Protein AF-A0A955BY91-F1 (afdb_monomer)

Secondary structure (DSSP, 8-state):
------SS--HHHHHHHHHHHHHHHHHHHHHHHHTT-HHHHHHHHHHHHHHHHHTTSTTHHHHHHHHHHHHHHHHHHHHHHHHHHHHHHHHHHHHHHHHHT-TT---TT-S--PPPPP-----HHHHT---

Structure (mmCIF, N/CA/C/O backbone):
data_AF-A0A955BY91-F1
#
_entry.id   AF-A0A955BY91-F1
#
loo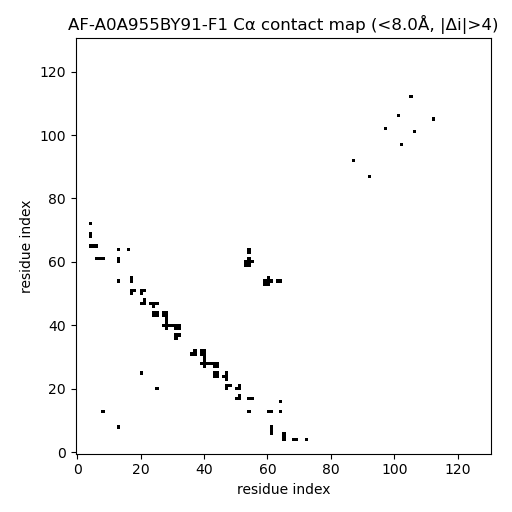p_
_atom_site.group_PDB
_atom_site.id
_atom_site.type_symbol
_atom_site.label_atom_id
_atom_site.label_alt_id
_atom_site.label_comp_id
_atom_site.label_asym_id
_atom_site.label_entity_id
_atom_site.label_seq_id
_atom_site.pdbx_PDB_ins_code
_atom_site.Cartn_x
_atom_site.Cartn_y
_atom_site.Cartn_z
_atom_site.occupancy
_atom_site.B_iso_or_equiv
_atom_site.auth_seq_id
_atom_site.auth_comp_id
_atom_site.auth_asym_id
_atom_site.auth_atom_id
_atom_site.pdbx_PDB_model_num
ATOM 1 N N . MET A 1 1 ? 3.972 14.420 2.433 1.00 41.06 1 MET A N 1
ATOM 2 C CA . MET A 1 1 ? 5.138 14.414 1.526 1.00 41.06 1 MET A CA 1
ATOM 3 C C . MET A 1 1 ? 4.911 13.305 0.505 1.00 41.06 1 MET A C 1
ATOM 5 O O . MET A 1 1 ? 5.122 12.145 0.823 1.00 41.06 1 MET A O 1
ATOM 9 N N . LEU A 1 2 ? 4.326 13.627 -0.653 1.00 52.47 2 LEU A N 1
ATOM 10 C CA . LEU A 1 2 ? 4.076 12.646 -1.714 1.00 52.47 2 LEU A CA 1
ATOM 11 C C . LEU A 1 2 ? 5.422 12.335 -2.378 1.00 52.47 2 LEU A C 1
ATOM 13 O O . LEU A 1 2 ? 6.056 13.245 -2.904 1.00 52.47 2 LEU A O 1
ATOM 17 N N . LEU A 1 3 ? 5.887 11.086 -2.301 1.00 56.91 3 LEU A N 1
ATOM 18 C CA . LEU A 1 3 ? 7.097 10.645 -2.997 1.00 56.91 3 LEU A CA 1
ATOM 19 C C . LEU A 1 3 ? 6.831 10.709 -4.502 1.00 56.91 3 LEU A C 1
ATOM 21 O O . LEU A 1 3 ? 6.196 9.822 -5.068 1.00 56.91 3 LEU A O 1
ATOM 25 N N . THR A 1 4 ? 7.260 11.792 -5.141 1.00 68.50 4 THR A N 1
ATOM 26 C CA . THR A 1 4 ? 7.133 11.957 -6.585 1.00 68.50 4 THR A CA 1
ATOM 27 C C . THR A 1 4 ? 8.040 10.945 -7.278 1.00 68.50 4 THR A C 1
ATOM 29 O O . THR A 1 4 ? 9.205 10.770 -6.924 1.00 68.50 4 THR A O 1
ATOM 32 N N . VAL A 1 5 ? 7.493 10.233 -8.264 1.00 73.00 5 VAL A N 1
ATOM 33 C CA . VAL A 1 5 ? 8.262 9.274 -9.063 1.00 73.00 5 VAL A CA 1
ATOM 34 C C . VAL A 1 5 ? 9.422 10.011 -9.731 1.00 73.00 5 VAL A C 1
ATOM 36 O O . VAL A 1 5 ? 9.202 10.961 -10.486 1.00 73.00 5 VAL A O 1
ATOM 39 N N . ASN A 1 6 ? 10.656 9.572 -9.468 1.00 75.69 6 ASN A N 1
ATOM 40 C CA . ASN A 1 6 ? 11.842 10.170 -10.071 1.00 75.69 6 ASN A CA 1
ATOM 41 C C . ASN A 1 6 ? 11.822 9.960 -11.599 1.00 75.69 6 ASN A C 1
ATOM 43 O O . ASN A 1 6 ? 12.008 8.846 -12.086 1.00 75.69 6 ASN A O 1
ATOM 47 N N . ARG A 1 7 ? 11.604 11.042 -12.360 1.00 74.75 7 ARG A N 1
ATOM 48 C CA . ARG A 1 7 ? 11.572 11.033 -13.836 1.00 74.75 7 ARG A CA 1
ATOM 49 C C . ARG A 1 7 ? 12.948 11.179 -14.493 1.00 74.75 7 ARG A C 1
ATOM 51 O O . ARG A 1 7 ? 13.037 11.081 -15.722 1.00 74.75 7 ARG A O 1
ATOM 58 N N . ASN A 1 8 ? 14.001 11.412 -13.713 1.00 79.50 8 ASN A N 1
ATOM 59 C CA . ASN A 1 8 ? 15.384 11.437 -14.180 1.00 79.50 8 ASN A CA 1
ATOM 60 C C . ASN A 1 8 ? 16.239 10.485 -13.323 1.00 79.50 8 ASN A C 1
ATOM 62 O O . ASN A 1 8 ? 16.988 10.936 -12.453 1.00 79.50 8 ASN A O 1
ATOM 66 N N . PRO A 1 9 ? 16.063 9.160 -13.494 1.00 78.69 9 PRO A N 1
ATOM 67 C CA . PRO A 1 9 ? 16.755 8.177 -12.675 1.00 78.69 9 PRO A CA 1
ATOM 68 C C . PRO A 1 9 ? 18.261 8.214 -12.939 1.00 78.69 9 PRO A C 1
ATOM 70 O O . PRO A 1 9 ? 18.704 8.280 -14.087 1.00 78.69 9 PRO A O 1
ATOM 73 N N . SER A 1 10 ? 19.052 8.141 -11.870 1.00 83.31 10 SER A N 1
ATOM 74 C CA . SER A 1 10 ? 20.500 7.993 -11.991 1.00 83.31 10 SER A CA 1
ATOM 75 C C . SER A 1 10 ? 20.855 6.587 -12.493 1.00 83.31 10 SER A C 1
ATOM 77 O O . SER A 1 10 ? 20.086 5.633 -12.340 1.00 83.31 10 SER A O 1
ATOM 79 N N . SER A 1 11 ? 22.069 6.400 -13.015 1.00 80.81 11 SER A N 1
ATOM 80 C CA . SER A 1 11 ? 22.561 5.067 -13.404 1.00 80.81 11 SER A CA 1
ATOM 81 C C . SER A 1 11 ? 22.571 4.072 -12.232 1.00 80.81 11 SER A C 1
ATOM 83 O O . SER A 1 11 ? 22.561 2.859 -12.436 1.00 80.81 11 SER A O 1
ATOM 85 N N . ARG A 1 12 ? 22.608 4.561 -10.984 1.00 84.06 12 ARG A N 1
ATOM 86 C CA . ARG A 1 12 ? 22.477 3.731 -9.779 1.00 84.06 12 ARG A CA 1
ATOM 87 C C . ARG A 1 12 ? 21.042 3.234 -9.594 1.00 84.06 12 ARG A C 1
ATOM 89 O O . ARG A 1 12 ? 20.874 2.038 -9.371 1.00 84.06 12 ARG A O 1
ATOM 96 N N . ASP A 1 13 ? 20.051 4.107 -9.749 1.00 83.88 13 ASP A N 1
ATOM 97 C CA . ASP A 1 13 ? 18.631 3.764 -9.578 1.00 83.88 13 ASP A CA 1
ATOM 98 C C . ASP A 1 13 ? 18.185 2.725 -10.612 1.00 83.88 13 ASP A C 1
ATOM 100 O O . ASP A 1 13 ? 17.507 1.756 -10.279 1.00 83.88 13 ASP A O 1
ATOM 104 N N . LEU A 1 14 ? 18.651 2.861 -11.857 1.00 83.62 14 LEU A N 1
ATOM 105 C CA . LEU A 1 14 ? 18.375 1.898 -12.929 1.00 83.62 14 LEU A CA 1
ATOM 106 C C . LEU A 1 14 ? 18.982 0.514 -12.649 1.00 83.62 14 LEU A C 1
ATOM 108 O O . LEU A 1 14 ? 18.352 -0.506 -12.918 1.00 83.62 14 LEU A O 1
ATOM 112 N N . ARG A 1 15 ? 20.185 0.457 -12.062 1.00 84.94 15 ARG A N 1
ATOM 113 C CA . ARG A 1 15 ? 20.804 -0.815 -11.648 1.00 84.94 15 ARG A CA 1
ATOM 114 C C . ARG A 1 15 ? 20.058 -1.458 -10.484 1.00 84.94 15 ARG A C 1
ATOM 116 O O . ARG A 1 15 ? 19.849 -2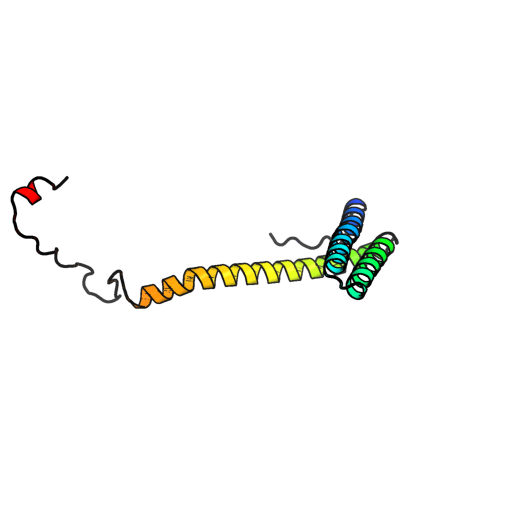.666 -10.495 1.00 84.94 15 ARG A O 1
ATOM 123 N N . GLN A 1 16 ? 19.643 -0.663 -9.499 1.00 86.19 16 GLN A N 1
ATOM 124 C CA . GLN A 1 16 ? 18.835 -1.153 -8.380 1.00 86.19 16 GLN A CA 1
ATOM 125 C C . GLN A 1 16 ? 17.476 -1.667 -8.851 1.00 86.19 16 GLN A C 1
ATOM 127 O O . GLN A 1 16 ? 17.027 -2.706 -8.379 1.00 86.19 16 GLN A O 1
ATOM 132 N N . PHE A 1 17 ? 16.859 -0.991 -9.818 1.00 87.12 17 PHE A N 1
ATOM 133 C CA . PHE A 1 17 ? 15.633 -1.445 -10.457 1.00 87.12 17 PHE A CA 1
ATOM 134 C C . PHE A 1 17 ? 15.816 -2.789 -11.172 1.00 87.12 17 PHE A C 1
ATOM 136 O O . PHE A 1 17 ? 15.056 -3.719 -10.910 1.00 87.12 17 PHE A O 1
ATOM 143 N N . ALA A 1 18 ? 16.849 -2.924 -12.011 1.00 86.00 18 ALA A N 1
ATOM 144 C CA . ALA A 1 18 ? 17.138 -4.172 -12.716 1.00 86.00 18 ALA A CA 1
ATOM 145 C C . ALA A 1 18 ? 17.400 -5.339 -11.745 1.00 86.00 18 ALA A C 1
ATOM 147 O O . ALA A 1 18 ? 16.838 -6.421 -11.912 1.00 86.00 18 ALA A O 1
ATOM 148 N N . LEU A 1 19 ? 18.198 -5.107 -10.694 1.00 88.69 19 LEU A N 1
ATOM 149 C CA . LEU A 1 19 ? 18.431 -6.092 -9.632 1.00 88.69 19 LEU A CA 1
ATOM 150 C C . LEU A 1 19 ? 17.141 -6.429 -8.879 1.00 88.69 19 LEU A C 1
ATOM 152 O O . LEU A 1 19 ? 16.867 -7.599 -8.629 1.00 88.69 19 LEU A O 1
ATOM 156 N N . GLY A 1 20 ? 16.331 -5.422 -8.553 1.00 88.31 20 GLY A N 1
ATOM 157 C CA . GLY A 1 20 ? 15.048 -5.600 -7.881 1.00 88.31 20 GLY A CA 1
ATOM 158 C C . GLY A 1 20 ? 14.073 -6.442 -8.700 1.00 88.31 20 GLY A C 1
ATOM 159 O O . GLY A 1 20 ? 13.423 -7.324 -8.144 1.00 88.31 20 GLY A O 1
ATOM 160 N N . MET A 1 21 ? 14.010 -6.238 -10.018 1.00 87.69 21 MET A N 1
ATOM 161 C CA . MET A 1 21 ? 13.199 -7.070 -10.908 1.00 87.69 21 MET A CA 1
ATOM 162 C C . MET A 1 21 ? 13.710 -8.505 -10.976 1.00 87.69 21 MET A C 1
ATOM 164 O O . MET A 1 21 ? 12.914 -9.432 -10.855 1.00 87.69 21 MET A O 1
ATOM 168 N N . LEU A 1 22 ? 15.021 -8.699 -11.116 1.00 89.06 22 LEU A N 1
ATOM 169 C CA . LEU A 1 22 ? 15.612 -10.032 -11.210 1.00 89.06 22 LEU A CA 1
ATOM 170 C C . LEU A 1 22 ? 15.400 -10.829 -9.915 1.00 89.06 22 LEU A C 1
ATOM 172 O O . LEU A 1 22 ? 14.977 -11.982 -9.965 1.00 89.06 22 LEU A O 1
ATOM 176 N N . ILE A 1 23 ? 15.605 -10.196 -8.757 1.00 92.31 23 ILE A N 1
ATOM 177 C CA . ILE A 1 23 ? 15.358 -10.810 -7.446 1.00 92.31 23 ILE A CA 1
ATOM 178 C C . ILE A 1 23 ? 13.858 -11.049 -7.239 1.00 92.31 23 ILE A C 1
ATOM 180 O O . ILE A 1 23 ? 13.460 -12.159 -6.901 1.00 92.31 23 ILE A O 1
ATOM 184 N N . GLY A 1 24 ? 13.014 -10.039 -7.463 1.00 90.88 24 GLY A N 1
ATOM 185 C CA . GLY A 1 24 ? 11.574 -10.128 -7.220 1.00 90.88 24 GLY A CA 1
ATOM 186 C C . GLY A 1 24 ? 10.897 -11.197 -8.077 1.00 90.88 24 GLY A C 1
ATOM 187 O O . GLY A 1 24 ? 10.245 -12.096 -7.547 1.00 90.88 24 GLY A O 1
ATOM 188 N N . PHE A 1 25 ? 11.101 -11.153 -9.395 1.00 91.81 25 PHE A N 1
ATOM 189 C CA . PHE A 1 25 ? 10.563 -12.171 -10.300 1.00 91.81 25 PHE A CA 1
ATOM 190 C C . PHE A 1 25 ? 11.249 -13.529 -10.130 1.00 91.81 25 PHE A C 1
ATOM 192 O O . PHE A 1 25 ? 10.586 -14.551 -10.290 1.00 91.81 25 PHE A O 1
ATOM 199 N N . GLY A 1 26 ? 12.531 -13.567 -9.754 1.00 91.19 26 GLY A N 1
ATOM 200 C CA . GLY A 1 26 ? 13.237 -14.808 -9.430 1.00 91.19 26 GLY A CA 1
ATOM 201 C C . GLY A 1 26 ? 12.634 -15.526 -8.221 1.00 91.19 26 GLY A C 1
ATOM 202 O O . GLY A 1 26 ? 12.394 -16.731 -8.277 1.00 91.19 26 GLY A O 1
ATOM 203 N N . VAL A 1 27 ? 12.302 -14.787 -7.158 1.00 93.94 27 VAL A N 1
ATOM 204 C CA . VAL A 1 27 ? 11.608 -15.335 -5.981 1.00 93.94 27 VAL A CA 1
ATOM 205 C C . VAL A 1 27 ? 10.208 -15.828 -6.353 1.00 93.94 27 VAL A C 1
ATOM 207 O O . VAL A 1 27 ? 9.831 -16.928 -5.953 1.00 93.94 27 VAL A O 1
ATOM 210 N N . LEU A 1 28 ? 9.451 -15.070 -7.157 1.00 91.75 28 LEU A N 1
ATOM 211 C CA . LEU A 1 28 ? 8.131 -15.503 -7.637 1.00 91.75 28 LEU A CA 1
ATOM 212 C C . LEU A 1 28 ? 8.214 -16.766 -8.504 1.00 91.75 28 LEU A C 1
ATOM 214 O O . LEU A 1 28 ? 7.392 -17.669 -8.350 1.00 91.75 28 LEU A O 1
ATOM 218 N N . ALA A 1 29 ? 9.217 -16.857 -9.378 1.00 90.62 29 ALA A N 1
ATOM 219 C CA . ALA A 1 29 ? 9.460 -18.036 -10.198 1.00 90.62 29 ALA A CA 1
ATOM 220 C C . ALA A 1 29 ? 9.814 -19.259 -9.340 1.00 90.62 29 ALA A C 1
ATOM 222 O O . ALA A 1 29 ? 9.252 -20.334 -9.549 1.00 90.62 29 ALA A O 1
ATOM 223 N N . LEU A 1 30 ? 10.682 -19.090 -8.336 1.00 92.31 30 LEU A N 1
ATOM 224 C CA . LEU A 1 30 ? 11.055 -20.158 -7.407 1.00 92.31 30 LEU A CA 1
ATOM 225 C C . LEU A 1 30 ? 9.855 -20.632 -6.576 1.00 92.31 30 LEU A C 1
ATOM 227 O O . LEU A 1 30 ? 9.659 -21.832 -6.397 1.00 92.31 30 LEU A O 1
ATOM 231 N N . LEU A 1 31 ? 9.021 -19.702 -6.109 1.00 93.06 31 LEU A N 1
ATOM 232 C CA . LEU A 1 31 ? 7.813 -20.022 -5.354 1.00 93.06 31 LEU A CA 1
ATOM 233 C C . LEU A 1 31 ? 6.781 -20.757 -6.22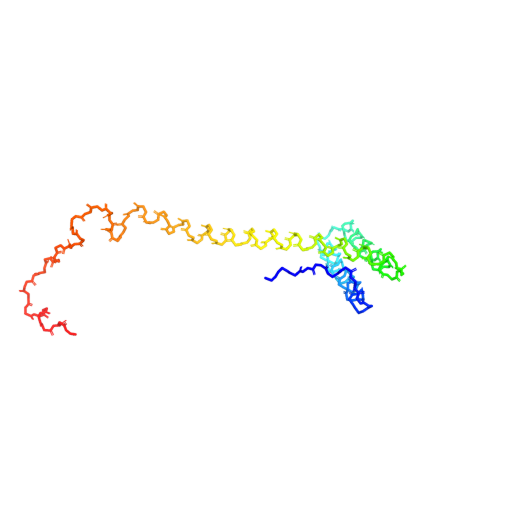4 1.00 93.06 31 LEU A C 1
ATOM 235 O O . LEU A 1 31 ? 6.201 -21.748 -5.782 1.00 93.06 31 LEU A O 1
ATOM 239 N N . ALA A 1 32 ? 6.591 -20.325 -7.475 1.00 91.31 32 ALA A N 1
ATOM 240 C CA . ALA A 1 32 ? 5.729 -21.012 -8.437 1.00 91.31 32 ALA A CA 1
ATOM 241 C C . ALA A 1 32 ? 6.248 -22.420 -8.775 1.00 91.31 32 ALA A C 1
ATOM 243 O O . ALA A 1 32 ? 5.459 -23.362 -8.875 1.00 91.31 32 ALA A O 1
ATOM 244 N N . TRP A 1 33 ? 7.570 -22.580 -8.888 1.00 90.38 33 TRP A N 1
ATOM 245 C CA . TRP A 1 33 ? 8.210 -23.880 -9.080 1.00 90.38 33 TRP A CA 1
ATOM 246 C C . TRP A 1 33 ? 7.965 -24.803 -7.885 1.00 90.38 33 TRP A C 1
ATOM 248 O O . TRP A 1 33 ? 7.523 -25.938 -8.059 1.00 90.38 33 TRP A O 1
ATOM 258 N N . TRP A 1 34 ? 8.160 -24.295 -6.664 1.00 93.06 34 TRP A N 1
ATOM 259 C CA . TRP A 1 34 ? 7.919 -25.052 -5.435 1.00 93.06 34 TRP A CA 1
ATOM 260 C C . TRP A 1 34 ? 6.453 -25.474 -5.278 1.00 93.06 34 TRP A C 1
ATOM 262 O O . TRP A 1 34 ? 6.160 -26.534 -4.727 1.00 93.06 34 TRP A O 1
ATOM 272 N N . ARG A 1 35 ? 5.522 -24.686 -5.823 1.00 92.31 35 ARG A N 1
ATOM 273 C CA . ARG A 1 35 ? 4.089 -25.001 -5.842 1.00 92.31 35 ARG A CA 1
ATOM 274 C C . ARG A 1 35 ? 3.648 -25.889 -7.013 1.00 92.31 35 ARG A C 1
ATOM 276 O O . ARG A 1 35 ? 2.449 -26.051 -7.204 1.00 92.31 35 ARG A O 1
ATOM 283 N N . ALA A 1 36 ? 4.592 -26.473 -7.758 1.00 89.81 36 ALA A N 1
ATOM 284 C CA . ALA A 1 36 ? 4.351 -27.333 -8.920 1.00 89.81 36 ALA A CA 1
ATOM 285 C C . ALA A 1 36 ? 3.563 -26.653 -10.060 1.00 89.81 36 ALA A C 1
ATOM 287 O O . ALA A 1 36 ? 2.836 -27.308 -10.807 1.00 89.81 36 ALA A O 1
ATOM 288 N N . HIS A 1 37 ? 3.746 -25.341 -10.239 1.00 89.75 37 HIS A N 1
ATOM 289 C CA . HIS A 1 37 ? 3.222 -24.581 -11.376 1.00 89.75 37 HIS A CA 1
ATOM 290 C C . HIS A 1 37 ? 4.361 -24.195 -12.340 1.00 89.75 37 HIS A C 1
ATOM 292 O O . HIS A 1 37 ? 4.757 -23.026 -12.398 1.00 89.75 37 HIS A O 1
ATOM 298 N N . PRO A 1 38 ? 4.901 -25.147 -13.129 1.00 86.88 38 PRO A N 1
ATOM 299 C CA . PRO A 1 38 ? 6.091 -24.919 -13.952 1.00 86.88 38 PRO A CA 1
ATOM 300 C C . PRO A 1 38 ? 5.866 -23.859 -15.035 1.00 86.88 38 PRO A C 1
ATOM 302 O O . PRO A 1 38 ? 6.756 -23.057 -15.301 1.00 86.88 38 PRO A O 1
ATOM 305 N N . ILE A 1 39 ? 4.659 -23.788 -15.608 1.00 90.44 39 ILE A N 1
ATOM 306 C CA . ILE A 1 39 ? 4.305 -22.770 -16.611 1.00 90.44 39 ILE A CA 1
ATOM 307 C C . ILE A 1 39 ? 4.397 -21.365 -16.002 1.00 90.44 39 ILE A C 1
ATOM 309 O O . ILE A 1 39 ? 4.993 -20.472 -16.601 1.00 90.44 39 ILE A O 1
ATOM 313 N N . MET A 1 40 ? 3.866 -21.166 -14.790 1.00 87.62 40 MET A N 1
ATOM 314 C CA . MET A 1 40 ? 3.966 -19.882 -14.088 1.00 87.62 40 MET A CA 1
ATOM 315 C C . MET A 1 40 ? 5.410 -19.557 -13.708 1.00 87.62 40 MET A C 1
ATOM 317 O O . MET A 1 40 ? 5.828 -18.413 -13.865 1.00 87.62 40 MET A O 1
ATOM 321 N N . ALA A 1 41 ? 6.187 -20.550 -13.269 1.00 88.31 41 ALA A N 1
ATOM 322 C CA . ALA A 1 41 ? 7.596 -20.365 -12.935 1.00 88.31 41 ALA A CA 1
ATOM 323 C C . ALA A 1 41 ? 8.409 -19.864 -14.138 1.00 88.31 41 ALA A C 1
ATOM 325 O O . ALA A 1 41 ? 9.101 -18.851 -14.037 1.00 88.31 41 ALA A O 1
ATOM 326 N N . VAL A 1 42 ? 8.265 -20.520 -15.295 1.00 90.75 42 VAL A N 1
ATOM 327 C CA . VAL A 1 42 ? 8.925 -20.107 -16.544 1.00 90.75 42 VAL A CA 1
ATOM 328 C C . VAL A 1 42 ? 8.423 -18.737 -16.996 1.00 90.75 42 VAL A C 1
ATOM 330 O O . VAL A 1 42 ? 9.221 -17.894 -17.401 1.00 90.75 42 VAL A O 1
ATOM 333 N N . THR A 1 43 ? 7.121 -18.471 -16.869 1.00 91.12 43 THR A N 1
ATOM 334 C CA . THR A 1 43 ? 6.537 -17.169 -17.221 1.00 91.12 43 THR A CA 1
ATOM 335 C C . THR A 1 43 ? 7.153 -16.050 -16.378 1.00 91.12 43 THR A C 1
ATOM 337 O O . THR A 1 43 ? 7.688 -15.096 -16.936 1.00 91.12 43 THR A O 1
ATOM 340 N N . PHE A 1 44 ? 7.182 -16.181 -15.049 1.00 89.44 44 PHE A N 1
ATOM 341 C CA . PHE A 1 44 ? 7.788 -15.169 -14.179 1.00 89.44 44 PHE A CA 1
ATOM 342 C C . PHE A 1 44 ? 9.291 -15.015 -14.408 1.00 89.44 44 PHE A C 1
ATOM 344 O O . PHE A 1 44 ? 9.772 -13.884 -14.486 1.00 89.44 44 PHE A O 1
ATOM 351 N N . ALA A 1 45 ? 10.022 -16.119 -14.581 1.00 89.62 45 ALA A N 1
ATOM 352 C CA . ALA A 1 45 ? 11.451 -16.077 -14.876 1.00 89.62 45 ALA A CA 1
ATOM 353 C C . ALA A 1 45 ? 11.735 -15.363 -16.208 1.00 89.62 45 ALA A C 1
ATOM 355 O O . ALA A 1 45 ? 12.615 -14.506 -16.272 1.00 89.62 45 ALA A O 1
ATOM 356 N N . SER A 1 46 ? 10.961 -15.668 -17.254 1.00 90.62 46 SER A N 1
ATOM 357 C CA . SER A 1 46 ? 11.113 -15.058 -18.579 1.00 90.62 46 SER A CA 1
ATOM 358 C C . SER A 1 46 ? 10.784 -13.564 -18.571 1.00 90.62 46 SER A C 1
ATOM 360 O O . SER A 1 46 ? 11.549 -12.777 -19.123 1.00 90.62 46 SER A O 1
ATOM 362 N N . ILE A 1 47 ? 9.718 -13.150 -17.875 1.00 90.38 47 ILE A N 1
ATOM 363 C CA . ILE A 1 47 ? 9.354 -11.736 -17.706 1.00 90.38 47 ILE A CA 1
ATOM 364 C C . ILE A 1 47 ? 10.448 -10.995 -16.932 1.00 90.38 47 ILE A C 1
ATOM 366 O O . ILE A 1 47 ? 10.892 -9.931 -17.363 1.00 90.38 47 ILE A O 1
ATOM 370 N N . GLY A 1 48 ? 10.915 -11.563 -15.817 1.00 87.88 48 GLY A N 1
ATOM 371 C CA . GLY A 1 48 ? 11.980 -10.974 -15.005 1.00 87.88 48 GLY A CA 1
ATOM 372 C C . GLY A 1 48 ? 13.281 -10.800 -15.787 1.00 87.88 48 GLY A C 1
ATOM 373 O O . GLY A 1 48 ? 13.879 -9.724 -15.759 1.00 87.88 48 GLY A O 1
ATOM 374 N N . ALA A 1 49 ? 13.686 -11.827 -16.538 1.00 88.31 49 ALA A N 1
ATOM 375 C CA . ALA A 1 49 ? 14.866 -11.778 -17.394 1.00 88.31 49 ALA A CA 1
ATOM 376 C C . ALA A 1 49 ? 14.710 -10.752 -18.528 1.00 88.31 49 ALA A C 1
ATOM 378 O O . ALA A 1 49 ? 15.603 -9.930 -18.733 1.00 88.31 49 ALA A O 1
ATOM 379 N N . ALA A 1 50 ? 13.569 -10.745 -19.224 1.00 88.31 50 ALA A N 1
ATOM 380 C CA . ALA A 1 50 ? 13.298 -9.805 -20.309 1.00 88.31 50 ALA A CA 1
ATOM 381 C C . ALA A 1 50 ? 13.339 -8.351 -19.822 1.00 88.31 50 ALA A C 1
ATOM 383 O O . ALA A 1 50 ? 13.981 -7.510 -20.449 1.00 88.31 50 ALA A O 1
ATOM 384 N N . LEU A 1 51 ? 12.719 -8.056 -18.677 1.00 84.81 51 LEU A N 1
ATOM 385 C CA . LEU A 1 51 ? 12.728 -6.714 -18.096 1.00 84.81 51 LEU A CA 1
ATOM 386 C C . LEU A 1 51 ? 14.120 -6.303 -17.597 1.00 84.81 51 LEU A C 1
ATOM 388 O O . LEU A 1 51 ? 14.522 -5.155 -17.794 1.00 84.81 51 LEU A O 1
ATOM 392 N N . ALA A 1 52 ? 14.884 -7.230 -17.011 1.00 84.12 52 ALA A N 1
ATOM 393 C CA . ALA A 1 52 ? 16.260 -6.968 -16.596 1.00 84.12 52 ALA A CA 1
ATOM 394 C C . ALA A 1 52 ? 17.171 -6.648 -17.795 1.00 84.12 52 ALA A C 1
ATOM 396 O O . ALA A 1 52 ? 17.964 -5.710 -17.717 1.00 84.12 52 ALA A O 1
ATOM 397 N N . ILE A 1 53 ? 17.022 -7.369 -18.913 1.00 86.12 53 ILE A N 1
ATOM 398 C CA . ILE A 1 53 ? 17.753 -7.105 -20.165 1.00 86.12 53 ILE A CA 1
ATOM 399 C C . ILE A 1 53 ? 17.318 -5.764 -20.765 1.00 86.12 53 ILE A C 1
ATOM 401 O O . ILE A 1 53 ? 18.159 -4.928 -21.094 1.00 86.12 53 ILE A O 1
ATOM 405 N N . LEU A 1 54 ? 16.009 -5.512 -20.848 1.00 83.44 54 LEU A N 1
ATOM 406 C CA . LEU A 1 54 ? 15.457 -4.268 -21.392 1.00 83.44 54 LEU A CA 1
ATOM 407 C C . LEU A 1 54 ? 15.904 -3.041 -20.578 1.00 83.44 54 LEU A C 1
ATOM 409 O O . LEU A 1 54 ? 16.124 -1.965 -21.135 1.00 83.44 54 LEU A O 1
ATOM 413 N N . SER A 1 55 ? 16.118 -3.210 -19.270 1.00 79.38 55 SER A N 1
ATOM 414 C CA . SER A 1 55 ? 16.649 -2.168 -18.389 1.00 79.38 55 SER A CA 1
ATOM 415 C C . SER A 1 55 ? 18.125 -1.823 -18.645 1.00 79.38 55 SER A C 1
ATOM 417 O O . SER A 1 55 ? 18.583 -0.777 -18.174 1.00 79.38 55 SER A O 1
ATOM 419 N N . GLN A 1 56 ? 18.882 -2.658 -19.363 1.00 81.12 56 GLN A N 1
ATOM 420 C CA . GLN A 1 56 ? 20.274 -2.364 -19.730 1.00 81.12 56 GLN A CA 1
ATOM 421 C C . GLN A 1 56 ? 20.383 -1.531 -21.012 1.00 81.12 56 GLN A C 1
ATOM 423 O O . GLN A 1 56 ? 21.428 -0.932 -21.259 1.00 81.12 56 GLN A O 1
ATOM 428 N N . ILE A 1 57 ? 19.308 -1.439 -21.803 1.00 84.12 57 ILE A N 1
ATOM 429 C CA . ILE A 1 57 ? 19.301 -0.682 -23.056 1.00 84.12 57 ILE A CA 1
ATOM 430 C C . ILE A 1 57 ? 19.160 0.822 -22.750 1.00 84.12 57 ILE A C 1
ATOM 432 O O . ILE A 1 57 ? 18.134 1.243 -22.195 1.00 84.12 57 ILE A O 1
ATOM 436 N N . PRO A 1 58 ? 20.158 1.657 -23.104 1.00 76.94 58 PRO A N 1
ATOM 437 C CA . PRO A 1 58 ? 20.106 3.093 -22.850 1.00 76.94 58 PRO A CA 1
ATOM 438 C C . PRO A 1 58 ? 18.947 3.747 -23.619 1.00 76.94 58 PRO A C 1
ATOM 440 O O . PRO A 1 58 ? 18.740 3.491 -24.801 1.00 76.94 58 PRO A O 1
ATOM 443 N N . GLY A 1 59 ? 18.162 4.585 -22.935 1.00 79.88 59 GLY A N 1
ATOM 444 C CA . GLY A 1 59 ? 17.013 5.309 -23.500 1.00 79.88 59 GLY A CA 1
ATOM 445 C C . GLY A 1 59 ? 15.663 4.636 -23.229 1.00 79.88 59 GLY A C 1
ATOM 446 O O . GLY A 1 59 ? 14.730 5.296 -22.756 1.00 79.88 59 GLY A O 1
ATOM 447 N N . VAL A 1 60 ? 15.557 3.320 -23.447 1.00 80.94 60 VAL A N 1
ATOM 448 C CA . VAL A 1 60 ? 14.334 2.542 -23.144 1.00 80.94 60 VAL A CA 1
ATOM 449 C C . VAL A 1 60 ? 14.184 2.327 -21.638 1.00 80.94 60 VAL A C 1
ATOM 451 O O . VAL A 1 60 ? 13.090 2.479 -21.089 1.00 80.94 60 VAL A O 1
ATOM 454 N N . ASN A 1 61 ? 15.298 2.069 -20.953 1.00 82.19 61 ASN A N 1
ATOM 455 C CA . ASN A 1 61 ? 15.361 1.845 -19.510 1.00 82.19 61 ASN A CA 1
ATOM 456 C C . ASN A 1 61 ? 14.651 2.923 -18.674 1.00 82.19 61 ASN A C 1
ATOM 458 O O . ASN A 1 61 ? 13.918 2.601 -17.741 1.00 82.19 61 ASN A O 1
ATOM 462 N N . ARG A 1 62 ? 14.797 4.199 -19.040 1.00 83.69 62 ARG A N 1
ATOM 463 C CA . ARG A 1 62 ? 14.149 5.322 -18.358 1.00 83.69 62 ARG A CA 1
ATOM 464 C C . ARG A 1 62 ? 12.628 5.251 -18.463 1.00 83.69 62 ARG A C 1
ATOM 466 O O . ARG A 1 62 ? 11.943 5.468 -17.469 1.00 83.69 62 ARG A O 1
ATOM 473 N N . HIS A 1 63 ? 12.101 4.968 -19.651 1.00 84.38 63 HIS A N 1
ATOM 474 C CA . HIS A 1 63 ? 10.656 4.906 -19.874 1.00 84.38 63 HIS A CA 1
ATOM 475 C C . HIS A 1 63 ? 10.039 3.730 -19.114 1.00 84.38 63 HIS A C 1
ATOM 477 O O . HIS A 1 63 ? 9.034 3.910 -18.428 1.00 84.38 63 HIS A O 1
ATOM 483 N N . VAL A 1 64 ? 10.695 2.566 -19.161 1.00 86.06 64 VAL A N 1
ATOM 484 C CA . VAL A 1 64 ? 10.284 1.366 -18.415 1.00 86.06 64 VAL A CA 1
ATOM 485 C C . VAL A 1 64 ? 10.312 1.623 -16.908 1.00 86.06 64 VAL A C 1
ATOM 487 O O . VAL A 1 64 ? 9.324 1.350 -16.229 1.00 86.06 64 VAL A O 1
ATOM 490 N N . TYR A 1 65 ? 11.393 2.214 -16.389 1.00 86.88 65 TYR A N 1
ATOM 491 C CA . TYR A 1 65 ? 11.521 2.561 -14.972 1.00 86.88 65 TYR A CA 1
ATOM 492 C C . TYR A 1 65 ? 10.398 3.494 -14.508 1.00 86.88 65 TYR A C 1
ATOM 494 O O . TYR A 1 65 ? 9.740 3.226 -13.503 1.00 86.88 65 TYR A O 1
ATOM 502 N N . VAL A 1 66 ? 10.148 4.582 -15.246 1.00 86.81 66 VAL A N 1
ATOM 503 C CA . VAL A 1 66 ? 9.126 5.570 -14.872 1.00 86.81 66 VAL A CA 1
ATOM 504 C C . VAL A 1 66 ? 7.724 4.967 -14.943 1.00 86.81 66 VAL A C 1
ATOM 506 O O . VAL A 1 66 ? 6.939 5.180 -14.018 1.00 86.81 66 VAL A O 1
ATOM 509 N N . ALA A 1 67 ? 7.405 4.203 -15.991 1.00 87.88 67 ALA A N 1
ATOM 510 C CA . ALA A 1 67 ? 6.114 3.526 -16.110 1.00 87.88 67 ALA A CA 1
ATOM 511 C C . ALA A 1 67 ? 5.891 2.544 -14.949 1.00 87.88 67 ALA A C 1
ATOM 513 O O . ALA A 1 67 ? 4.858 2.604 -14.277 1.00 87.88 67 ALA A O 1
ATOM 514 N N . TRP A 1 68 ? 6.891 1.708 -14.652 1.00 88.12 68 TRP A N 1
ATOM 515 C CA . TRP A 1 68 ? 6.818 0.741 -13.561 1.00 88.12 68 TRP A CA 1
ATOM 516 C C . TRP A 1 68 ? 6.667 1.416 -12.197 1.00 88.12 68 TRP A C 1
ATOM 518 O O . TRP A 1 68 ? 5.760 1.081 -11.436 1.00 88.12 68 TRP A O 1
ATOM 528 N N . MET A 1 69 ? 7.512 2.403 -11.891 1.00 88.69 69 MET A N 1
ATOM 529 C CA . MET A 1 69 ? 7.468 3.110 -10.608 1.00 88.69 69 MET A CA 1
ATOM 530 C C . MET A 1 69 ? 6.174 3.901 -10.420 1.00 88.69 69 MET A C 1
ATOM 532 O O . MET A 1 69 ? 5.684 4.000 -9.298 1.00 88.69 69 MET A O 1
ATOM 536 N N . THR A 1 70 ? 5.584 4.423 -11.498 1.00 87.94 70 THR A N 1
ATOM 537 C CA . THR A 1 70 ? 4.276 5.093 -11.438 1.00 87.94 70 THR A CA 1
ATOM 538 C C . THR A 1 70 ? 3.166 4.111 -11.077 1.00 87.94 70 THR A C 1
ATOM 540 O O . THR A 1 70 ? 2.364 4.400 -10.188 1.00 87.94 70 THR A O 1
ATOM 543 N N . GLY A 1 71 ? 3.158 2.926 -11.696 1.00 88.94 71 GLY A N 1
ATOM 544 C CA . GLY A 1 71 ? 2.221 1.859 -11.339 1.00 88.94 71 GLY A CA 1
ATOM 545 C C . GLY A 1 71 ? 2.408 1.385 -9.897 1.00 88.94 71 GLY A C 1
ATOM 546 O O . GLY A 1 71 ? 1.444 1.331 -9.134 1.00 88.94 71 GLY A O 1
ATOM 547 N N . ALA A 1 72 ? 3.654 1.126 -9.490 1.00 88.56 72 ALA A N 1
ATOM 548 C CA . ALA A 1 72 ? 3.985 0.712 -8.128 1.00 88.56 72 ALA A CA 1
ATOM 549 C C . ALA A 1 72 ? 3.564 1.759 -7.084 1.00 88.56 72 ALA A C 1
ATOM 551 O O . ALA A 1 72 ? 3.048 1.403 -6.026 1.00 88.56 72 ALA A O 1
ATOM 552 N N . HIS A 1 73 ? 3.725 3.049 -7.389 1.00 88.44 73 HIS A N 1
ATOM 553 C CA . HIS A 1 73 ? 3.279 4.127 -6.514 1.00 88.44 73 HIS A CA 1
ATOM 554 C C . HIS A 1 73 ? 1.752 4.151 -6.363 1.00 88.44 73 HIS A C 1
ATOM 556 O O . HIS A 1 73 ? 1.250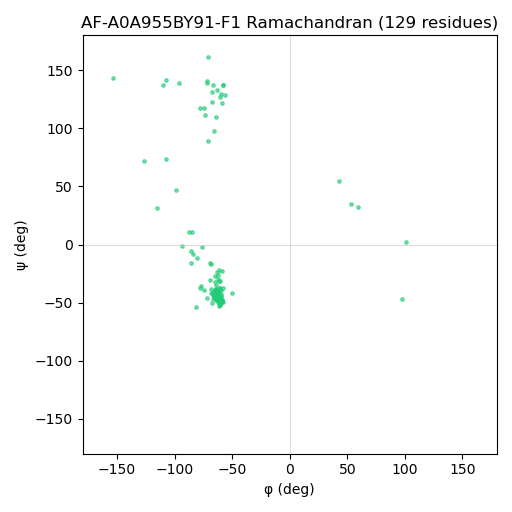 4.220 -5.241 1.00 88.44 73 HIS A O 1
ATOM 562 N N . GLY A 1 74 ? 1.012 4.040 -7.472 1.00 89.06 74 GLY A N 1
ATOM 563 C CA . GLY A 1 74 ? -0.452 3.960 -7.444 1.00 89.06 74 GLY A CA 1
ATOM 564 C C . GLY A 1 74 ? -0.954 2.753 -6.647 1.00 89.06 74 GLY A C 1
ATOM 565 O O . GLY A 1 74 ? -1.856 2.888 -5.819 1.00 89.06 74 GLY A O 1
ATOM 566 N N . LEU A 1 75 ? -0.312 1.595 -6.824 1.00 90.06 75 LEU A N 1
ATOM 567 C CA . LEU A 1 75 ? -0.624 0.387 -6.063 1.00 90.06 75 LEU A CA 1
ATOM 568 C C . LEU A 1 75 ? -0.314 0.560 -4.570 1.00 90.06 75 LEU A C 1
ATOM 570 O O . LEU A 1 75 ? -1.126 0.180 -3.733 1.00 90.06 75 LEU A O 1
ATOM 574 N N . GLY A 1 76 ? 0.822 1.171 -4.226 1.00 88.94 76 GLY A N 1
ATOM 575 C CA . GLY A 1 76 ? 1.200 1.459 -2.841 1.00 88.94 76 GLY A CA 1
ATOM 576 C C . GLY A 1 76 ? 0.228 2.417 -2.150 1.00 88.94 76 GLY A C 1
ATOM 577 O O . GLY A 1 76 ? -0.162 2.185 -1.004 1.00 88.94 76 GLY A O 1
ATOM 578 N N . PHE A 1 77 ? -0.230 3.452 -2.859 1.00 89.94 77 PHE A N 1
ATOM 579 C CA . PHE A 1 77 ? -1.289 4.337 -2.377 1.00 89.94 77 PHE A CA 1
ATOM 580 C C . PHE A 1 77 ? -2.587 3.561 -2.129 1.00 89.94 77 PHE A C 1
ATOM 582 O O . PHE A 1 77 ? -3.140 3.637 -1.031 1.00 89.94 77 PHE A O 1
ATOM 589 N N . ALA A 1 78 ? -3.050 2.774 -3.103 1.00 92.88 78 ALA A N 1
ATOM 590 C CA . ALA A 1 78 ? -4.260 1.969 -2.951 1.00 92.88 78 ALA A CA 1
ATOM 591 C C . ALA A 1 78 ? -4.142 0.990 -1.772 1.00 92.88 78 ALA A C 1
ATOM 593 O O . ALA A 1 78 ? -5.015 0.963 -0.910 1.00 92.88 78 ALA A O 1
ATOM 594 N N . MET A 1 79 ? -3.032 0.255 -1.677 1.00 94.56 79 MET A N 1
ATOM 595 C CA . MET A 1 79 ? -2.793 -0.728 -0.620 1.00 94.56 79 MET A CA 1
ATOM 596 C C . MET A 1 79 ? -2.747 -0.086 0.768 1.00 94.56 79 MET A C 1
ATOM 598 O O . MET A 1 79 ? -3.328 -0.626 1.705 1.00 94.56 79 MET A O 1
ATOM 602 N N . THR A 1 80 ? -2.129 1.091 0.898 1.00 94.19 80 THR A N 1
ATOM 603 C CA . THR A 1 80 ? -2.094 1.836 2.167 1.00 94.19 80 THR A CA 1
ATOM 604 C C . THR A 1 80 ? -3.496 2.257 2.595 1.00 94.19 80 THR A C 1
ATOM 606 O O . THR A 1 80 ? -3.873 2.042 3.745 1.00 94.19 80 THR A O 1
ATOM 609 N N . ASN A 1 81 ? -4.291 2.809 1.672 1.00 94.38 81 ASN A N 1
ATOM 610 C CA . ASN A 1 81 ? -5.675 3.182 1.962 1.00 94.38 81 ASN A CA 1
ATOM 611 C C . ASN A 1 81 ? -6.509 1.957 2.342 1.00 94.38 81 ASN A C 1
ATOM 613 O O . ASN A 1 81 ? -7.169 1.984 3.371 1.00 94.38 81 ASN A O 1
ATOM 617 N N . VAL A 1 82 ? -6.427 0.868 1.574 1.00 96.94 82 VAL A N 1
ATOM 618 C CA . VAL A 1 82 ? -7.153 -0.378 1.859 1.00 96.94 82 VAL A CA 1
ATOM 619 C C . VAL A 1 82 ? -6.784 -0.928 3.235 1.00 96.94 82 VAL A C 1
ATOM 621 O O . VAL A 1 82 ? -7.675 -1.233 4.026 1.00 96.94 82 VAL A O 1
ATOM 624 N N . LEU A 1 83 ? -5.492 -1.017 3.556 1.00 96.69 83 LEU A N 1
ATOM 625 C CA . LEU A 1 83 ? -5.034 -1.556 4.834 1.00 96.69 83 LEU A CA 1
ATOM 626 C C . LEU A 1 83 ? -5.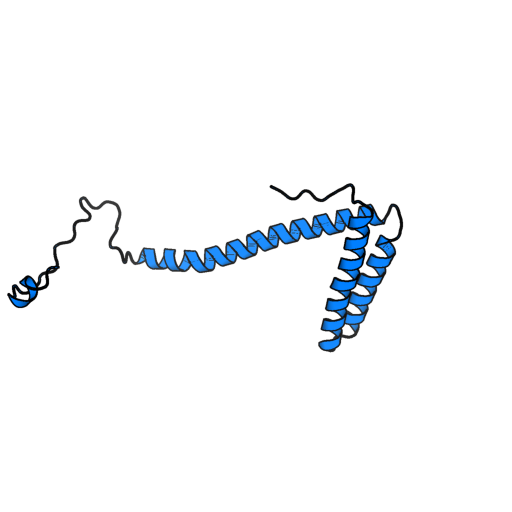498 -0.687 6.010 1.00 96.69 83 LEU A C 1
ATOM 628 O O . LEU A 1 83 ? -6.003 -1.214 7.001 1.00 96.69 83 LEU A O 1
ATOM 632 N N . LEU A 1 84 ? -5.391 0.640 5.881 1.00 96.81 84 LEU A N 1
ATOM 633 C CA . LEU A 1 84 ? -5.892 1.578 6.885 1.00 96.81 84 LEU A CA 1
ATOM 634 C C . LEU A 1 84 ? -7.412 1.489 7.030 1.00 96.81 84 LEU A C 1
ATOM 636 O O . LEU A 1 84 ? -7.905 1.447 8.154 1.00 96.81 84 LEU A O 1
ATOM 640 N N . THR A 1 85 ? -8.160 1.417 5.927 1.00 97.06 85 THR A N 1
ATOM 641 C CA . THR A 1 85 ? -9.616 1.241 5.954 1.00 97.06 85 THR A CA 1
ATOM 642 C C . THR A 1 85 ? -9.990 -0.042 6.683 1.00 97.06 85 THR A C 1
ATOM 644 O O . THR A 1 85 ? -10.820 0.009 7.587 1.00 97.06 85 THR A O 1
ATOM 647 N N . ILE A 1 86 ? -9.358 -1.172 6.356 1.00 97.38 86 ILE A N 1
ATOM 648 C CA . ILE A 1 86 ? -9.607 -2.450 7.035 1.00 97.38 86 ILE A CA 1
ATOM 649 C C . ILE A 1 86 ? -9.305 -2.325 8.529 1.00 97.38 86 ILE A C 1
ATOM 651 O O . ILE A 1 86 ? -10.136 -2.715 9.348 1.00 97.38 86 ILE A O 1
ATOM 655 N N . MET A 1 87 ? -8.156 -1.753 8.894 1.00 97.31 87 MET A N 1
ATOM 656 C CA . MET A 1 87 ? -7.760 -1.566 10.290 1.00 97.31 87 MET A CA 1
ATOM 657 C C . MET A 1 87 ? -8.778 -0.709 11.054 1.00 97.31 87 MET A C 1
ATOM 659 O O . MET A 1 87 ? -9.257 -1.114 12.113 1.00 97.31 87 MET A O 1
ATOM 663 N N . PHE A 1 88 ? -9.153 0.451 10.511 1.00 96.25 88 PHE A N 1
ATOM 664 C CA . PHE A 1 88 ? -10.104 1.355 11.153 1.00 96.25 88 PHE A CA 1
ATOM 665 C C . PHE A 1 88 ? -11.507 0.771 11.226 1.00 96.25 88 PHE A C 1
ATOM 667 O O . PHE A 1 88 ? -12.147 0.904 12.262 1.00 96.25 88 PHE A O 1
ATOM 674 N N . VAL A 1 89 ? -11.993 0.109 10.178 1.00 96.38 89 VAL A N 1
ATOM 675 C CA . VAL A 1 89 ? -13.315 -0.530 10.198 1.00 96.38 89 VAL A CA 1
ATOM 676 C C . VAL A 1 89 ? -13.332 -1.655 11.229 1.00 96.38 89 VAL A C 1
ATOM 678 O O . VAL A 1 89 ? -14.217 -1.690 12.078 1.00 96.38 89 VAL A O 1
ATOM 681 N N . THR A 1 90 ? -12.320 -2.520 11.221 1.00 96.50 90 THR A N 1
ATOM 682 C CA . THR A 1 90 ? -12.232 -3.658 12.148 1.00 96.50 90 THR A CA 1
ATOM 683 C C . THR A 1 90 ? -12.131 -3.204 13.600 1.00 96.50 90 THR A C 1
ATOM 685 O O . THR A 1 90 ? -12.753 -3.809 14.466 1.00 96.50 90 THR A O 1
ATOM 68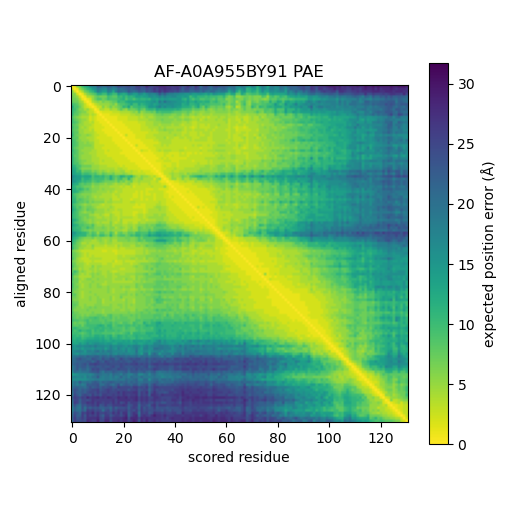8 N N . LEU A 1 91 ? -11.378 -2.135 13.882 1.00 95.31 91 LEU A N 1
ATOM 689 C CA . LEU A 1 91 ? -11.229 -1.620 15.241 1.00 95.31 91 LEU A CA 1
ATOM 690 C C . LEU A 1 91 ? -12.404 -0.731 15.656 1.00 95.31 91 LEU A C 1
ATOM 692 O O . LEU A 1 91 ? -13.014 -0.979 16.686 1.00 95.31 91 LEU A O 1
ATOM 696 N N . LEU A 1 92 ? -12.747 0.304 14.889 1.00 95.12 92 LEU A N 1
ATOM 697 C CA . LEU A 1 92 ? -13.704 1.329 15.320 1.00 95.12 92 LEU A CA 1
ATOM 698 C C . LEU A 1 92 ? -15.162 0.883 15.237 1.00 95.12 92 LEU A C 1
ATOM 700 O O . LEU A 1 92 ? -15.949 1.277 16.097 1.00 95.12 92 LEU A O 1
ATOM 704 N N . VAL A 1 93 ? -15.550 0.086 14.237 1.00 94.75 93 VAL A N 1
ATOM 705 C CA . VAL A 1 93 ? -16.952 -0.340 14.084 1.00 94.75 93 VAL A CA 1
ATOM 706 C C . VAL A 1 93 ? -17.463 -1.126 15.294 1.00 94.75 93 VAL A C 1
ATOM 708 O O . VAL A 1 93 ? -18.529 -0.756 15.789 1.00 94.75 93 VAL A O 1
ATOM 711 N N . PRO A 1 94 ? -16.761 -2.136 15.849 1.00 90.62 94 PRO A N 1
ATOM 712 C CA . PRO A 1 94 ? -17.256 -2.808 17.048 1.00 90.62 94 PRO A CA 1
ATOM 713 C C . PRO A 1 94 ? -17.385 -1.849 18.240 1.00 90.62 94 PRO A C 1
ATOM 715 O O . PRO A 1 94 ? -18.384 -1.918 18.953 1.00 90.62 94 PRO A O 1
ATOM 718 N N . PHE A 1 95 ? -16.469 -0.890 18.426 1.00 89.50 95 PHE A N 1
ATOM 719 C CA . PHE A 1 95 ? -16.622 0.132 19.474 1.00 89.50 95 PHE A CA 1
ATOM 720 C C . PHE A 1 95 ? -17.825 1.053 19.232 1.00 89.50 95 PHE A C 1
ATOM 722 O O . PHE A 1 95 ? -18.542 1.396 20.176 1.00 89.50 95 PHE A O 1
ATOM 729 N N . ALA A 1 96 ? -18.087 1.433 17.981 1.00 88.00 96 ALA A N 1
ATOM 730 C CA . ALA A 1 96 ? -19.257 2.227 17.621 1.00 88.00 96 ALA A CA 1
ATOM 731 C C . ALA A 1 96 ? -20.566 1.459 17.876 1.00 88.00 96 ALA A C 1
ATOM 733 O O . ALA A 1 96 ? -21.519 2.036 18.400 1.00 88.00 96 ALA A O 1
ATOM 734 N N . LEU A 1 97 ? -20.597 0.155 17.584 1.00 88.56 97 LEU A N 1
ATOM 735 C CA . LEU A 1 97 ? -21.734 -0.716 17.888 1.00 88.56 97 LEU A CA 1
ATOM 736 C C . LEU A 1 97 ? -21.935 -0.885 19.400 1.00 88.56 97 LEU A C 1
ATOM 738 O O . LEU A 1 97 ? -23.063 -0.788 19.881 1.00 88.56 97 LEU A O 1
ATOM 742 N N . LEU A 1 98 ? -20.858 -1.067 20.171 1.00 87.50 98 LEU A N 1
ATOM 743 C CA . LEU A 1 98 ? -20.925 -1.119 21.636 1.00 87.50 98 LEU A CA 1
ATOM 744 C C . LEU A 1 98 ? -21.477 0.183 22.225 1.00 87.50 98 LEU A C 1
ATOM 746 O O . LEU A 1 98 ? -22.274 0.144 23.162 1.00 87.50 98 LEU A O 1
ATOM 750 N N . ARG A 1 99 ? -21.121 1.335 21.649 1.00 84.50 99 ARG A N 1
ATOM 751 C CA . ARG A 1 99 ? -21.644 2.639 22.072 1.00 84.50 99 ARG A CA 1
ATOM 752 C C . ARG A 1 99 ? -23.165 2.751 21.925 1.00 84.50 99 ARG A C 1
ATOM 754 O O . ARG A 1 99 ? -23.775 3.442 22.735 1.00 84.50 99 ARG A O 1
ATOM 761 N N . LEU A 1 100 ? -23.792 2.078 20.953 1.00 83.81 100 LEU A N 1
ATOM 762 C CA . LEU A 1 100 ? -25.257 2.097 20.789 1.00 83.81 100 LEU A CA 1
ATOM 763 C C . LEU A 1 100 ? -25.996 1.514 22.002 1.00 83.81 100 LEU A C 1
ATOM 765 O O . LEU A 1 100 ? -27.129 1.904 22.269 1.00 83.81 100 LEU A O 1
ATOM 769 N N . ARG A 1 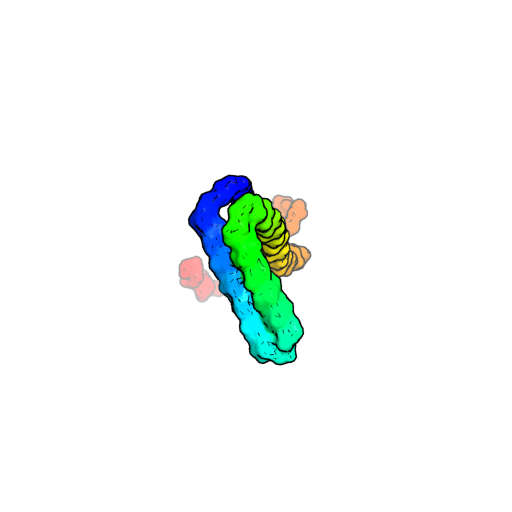101 ? -25.351 0.618 22.761 1.00 81.94 101 ARG A N 1
ATOM 770 C CA . ARG A 1 101 ? -25.897 0.074 24.015 1.00 81.94 101 ARG A CA 1
ATOM 771 C C . ARG A 1 101 ? -25.803 1.045 25.194 1.00 81.94 101 ARG A C 1
ATOM 773 O O . ARG A 1 101 ? -26.252 0.707 26.280 1.00 81.94 101 ARG A O 1
ATOM 780 N N . ASP A 1 102 ? -25.214 2.218 24.978 1.00 81.44 102 ASP A N 1
ATOM 781 C CA . ASP A 1 102 ? -24.933 3.237 25.985 1.00 81.44 102 ASP A CA 1
ATOM 782 C C . ASP A 1 102 ? -24.378 2.671 27.310 1.00 81.44 102 ASP A C 1
ATOM 784 O O . ASP A 1 102 ? -24.922 2.937 28.383 1.00 81.44 102 ASP A O 1
ATOM 788 N N . PRO A 1 103 ? -23.277 1.890 27.265 1.00 78.31 103 PRO A N 1
ATOM 789 C CA . PRO A 1 103 ? -22.693 1.285 28.465 1.00 78.31 103 PRO A CA 1
ATOM 790 C C . PRO A 1 103 ? -22.220 2.330 29.482 1.00 78.31 103 PRO A C 1
ATOM 792 O O . PRO A 1 103 ? -22.097 2.037 30.663 1.00 78.31 103 PRO A O 1
ATOM 795 N N . LEU A 1 104 ? -21.958 3.554 29.021 1.00 79.25 104 LEU A N 1
ATOM 796 C CA . LEU A 1 104 ? -21.538 4.672 29.858 1.00 79.25 104 LEU A CA 1
ATOM 797 C C . LEU A 1 104 ? -22.710 5.546 30.328 1.00 79.25 104 LEU A C 1
ATOM 799 O O . LEU A 1 104 ? -22.461 6.526 31.025 1.00 79.25 104 LEU A O 1
ATOM 803 N N . ARG A 1 105 ? -23.953 5.233 29.931 1.00 74.62 105 ARG A N 1
ATOM 804 C CA . ARG A 1 105 ? -25.184 5.960 30.301 1.00 74.62 105 ARG A CA 1
ATOM 805 C C . ARG A 1 105 ? -25.098 7.465 29.998 1.00 74.62 105 ARG A C 1
ATOM 807 O O . ARG A 1 105 ? -25.647 8.304 30.708 1.00 74.62 105 ARG A O 1
ATOM 814 N N . LYS A 1 106 ? -24.411 7.826 28.907 1.00 72.94 106 LYS A N 1
ATOM 815 C CA . LYS A 1 106 ? -24.152 9.211 28.467 1.00 72.94 106 LYS A CA 1
ATOM 816 C C . LYS A 1 106 ? -25.132 9.650 27.379 1.00 72.94 106 LYS A C 1
ATOM 818 O O . LYS A 1 106 ? -24.719 10.224 26.362 1.00 72.94 106 LYS A O 1
ATOM 823 N N . LYS A 1 107 ? -26.433 9.400 27.560 1.00 72.44 107 LYS A N 1
ATOM 824 C CA . LYS A 1 107 ? -27.451 9.950 26.649 1.00 72.44 107 LYS A CA 1
ATOM 825 C C . LYS A 1 107 ? -27.392 11.476 26.667 1.00 72.44 107 LYS A C 1
ATOM 827 O O . LYS A 1 107 ? -27.443 12.108 27.717 1.00 72.44 107 LYS A O 1
ATOM 832 N N . ARG A 1 108 ? -27.283 12.078 25.484 1.00 72.88 108 ARG A N 1
ATOM 833 C CA . ARG A 1 108 ? -27.290 13.537 25.319 1.00 72.88 108 ARG A CA 1
ATOM 834 C C . ARG A 1 108 ? -28.701 14.082 25.571 1.00 72.88 108 ARG A C 1
ATOM 836 O O . ARG A 1 108 ? -29.667 13.465 25.137 1.00 72.88 108 ARG A O 1
ATOM 843 N N . GLY A 1 109 ? -28.803 15.236 26.234 1.00 70.94 109 GLY A N 1
ATOM 844 C CA . GLY A 1 109 ? -30.077 15.918 26.514 1.00 70.94 109 GLY A CA 1
ATOM 845 C C . GLY A 1 109 ? -30.627 15.726 27.932 1.00 70.94 109 GLY A C 1
ATOM 846 O O . GLY A 1 109 ? -31.698 16.241 28.236 1.00 70.94 109 GLY A O 1
ATOM 847 N N . ALA A 1 110 ? -29.909 15.019 28.809 1.00 72.12 110 ALA A N 1
ATOM 848 C CA . ALA A 1 110 ? -30.246 14.972 30.228 1.00 72.12 110 ALA A CA 1
ATOM 849 C C . ALA A 1 110 ? -29.921 16.314 30.909 1.00 72.12 110 ALA A C 1
ATOM 851 O O . ALA A 1 110 ? -28.867 16.899 30.660 1.00 72.12 110 ALA A O 1
ATOM 852 N N . ALA A 1 111 ? -30.806 16.774 31.799 1.00 78.62 111 ALA A N 1
ATOM 853 C CA . ALA A 1 111 ? -30.589 17.980 32.604 1.00 78.62 111 ALA A CA 1
ATOM 854 C C . ALA A 1 111 ? -29.389 17.844 33.565 1.00 78.62 111 ALA A C 1
ATOM 856 O O . ALA A 1 111 ? -28.791 18.839 33.961 1.00 78.62 111 ALA A O 1
ATOM 857 N N . SER A 1 112 ? -29.029 16.609 33.924 1.00 78.50 112 SER A N 1
ATOM 858 C CA . SER A 1 112 ? -27.848 16.273 34.714 1.00 78.50 112 SER A CA 1
ATOM 859 C C . SER A 1 112 ? -27.397 14.845 34.393 1.00 78.50 112 SER A C 1
ATOM 861 O O . SER A 1 112 ? -28.234 13.969 34.187 1.00 78.50 112 SER A O 1
ATOM 863 N N . TYR A 1 113 ? -26.081 14.612 34.367 1.00 80.31 113 TYR A N 1
ATOM 864 C CA . TYR A 1 113 ? -25.475 13.271 34.287 1.00 80.31 113 TYR A CA 1
ATOM 865 C C . TYR A 1 113 ? -25.276 12.635 35.673 1.00 80.31 113 TYR A C 1
ATOM 867 O O . TYR A 1 113 ? -24.559 11.647 35.802 1.00 80.31 113 TYR A O 1
ATOM 875 N N . TRP A 1 114 ? -25.848 13.232 36.721 1.00 81.38 114 TRP A N 1
ATOM 876 C CA . TRP A 1 114 ? -25.732 12.731 38.084 1.00 81.38 114 TRP A CA 1
ATOM 877 C C . TRP A 1 114 ? -26.461 11.395 38.239 1.00 81.38 114 TRP A C 1
ATOM 879 O O . TRP A 1 114 ? -27.667 11.310 38.004 1.00 81.38 114 TRP A O 1
ATOM 889 N N . GLU A 1 115 ? -25.736 10.365 38.670 1.00 78.81 115 GLU A N 1
ATOM 890 C CA . GLU A 1 115 ? -26.326 9.095 39.082 1.00 78.81 115 GLU A CA 1
ATOM 891 C C . GLU A 1 115 ? -26.505 9.074 40.606 1.00 78.81 115 GLU A C 1
ATOM 893 O O . GLU A 1 115 ? -25.628 9.548 41.335 1.00 78.81 115 GLU A O 1
ATOM 898 N N . PRO A 1 116 ? -27.631 8.549 41.122 1.00 80.00 116 PRO A N 1
ATOM 899 C CA . PRO A 1 116 ? -27.804 8.377 42.556 1.00 80.00 116 PRO A CA 1
ATOM 900 C C . PRO A 1 116 ? -26.685 7.489 43.114 1.00 80.00 116 PRO A C 1
ATOM 902 O O . PRO A 1 116 ? -26.378 6.466 42.497 1.00 80.00 116 PRO A O 1
ATOM 905 N N . PRO A 1 117 ? -26.102 7.829 44.276 1.00 81.00 117 PRO A N 1
ATOM 906 C CA . PRO A 1 117 ? -25.105 6.976 44.902 1.00 81.00 117 PRO A CA 1
ATOM 907 C C . PRO A 1 117 ? -25.695 5.587 45.162 1.00 81.00 117 PRO A C 1
ATOM 909 O O . PRO A 1 117 ? -26.840 5.461 45.614 1.00 81.00 117 PRO A O 1
ATOM 912 N N . GLU A 1 118 ? -24.913 4.545 44.876 1.00 80.62 118 GLU A N 1
ATOM 913 C CA . GLU A 1 118 ? -25.302 3.170 45.174 1.00 80.62 118 GLU A CA 1
ATOM 914 C C . GLU A 1 118 ? -25.623 3.035 46.662 1.00 80.62 118 GLU A C 1
ATOM 916 O O . GLU A 1 118 ? -24.851 3.446 47.537 1.00 80.62 118 GLU A O 1
ATOM 921 N N . ARG A 1 119 ? -26.803 2.477 46.949 1.00 80.00 119 ARG A N 1
ATOM 922 C CA . ARG A 1 119 ? -27.243 2.257 48.322 1.00 80.00 119 ARG A CA 1
ATOM 923 C C . ARG A 1 119 ? -26.448 1.106 48.899 1.00 80.00 119 ARG A C 1
ATOM 925 O O . ARG A 1 119 ? -26.610 -0.045 48.512 1.00 80.00 119 ARG A O 1
ATOM 932 N N . HIS A 1 120 ? -25.607 1.456 49.847 1.00 79.44 120 HIS A N 1
ATOM 933 C CA . HIS A 1 120 ? -24.792 0.530 50.592 1.00 79.44 120 HIS A CA 1
ATOM 934 C C . HIS A 1 120 ? -25.343 0.402 52.003 1.00 79.44 120 HIS A C 1
ATOM 936 O O . HIS A 1 120 ? -25.776 1.39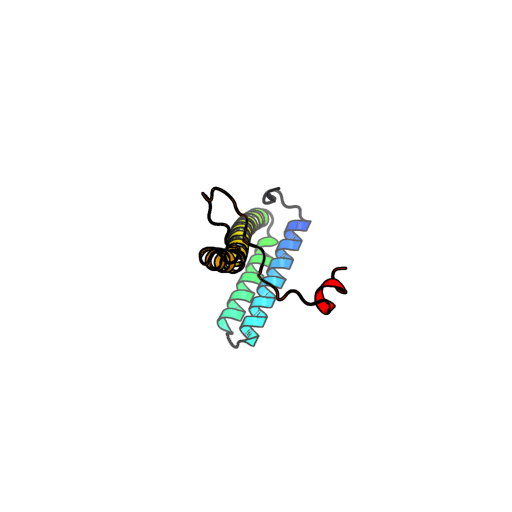4 52.590 1.00 79.44 120 HIS A O 1
ATOM 942 N N . GLU A 1 121 ? -25.325 -0.813 52.549 1.00 80.44 121 GLU A N 1
ATOM 943 C CA . GLU A 1 121 ? -25.656 -0.998 53.956 1.00 80.44 121 GLU A CA 1
ATOM 944 C C . GLU A 1 121 ? -24.674 -0.188 54.815 1.00 80.44 121 GLU A C 1
ATOM 946 O O . GLU A 1 121 ? -23.456 -0.276 54.598 1.00 80.44 121 GLU A O 1
ATOM 951 N N . PRO A 1 122 ? -25.181 0.631 55.754 1.00 75.38 122 PRO A N 1
ATOM 952 C CA . PRO A 1 122 ? -24.344 1.398 56.658 1.00 75.38 122 PRO A CA 1
ATOM 953 C C . PRO A 1 122 ? -23.695 0.438 57.660 1.00 75.38 122 PRO A C 1
ATOM 955 O O . PRO A 1 122 ? -24.246 0.151 58.719 1.00 75.38 122 PRO A O 1
ATOM 958 N N . SER A 1 123 ? -22.521 -0.083 57.301 1.00 81.19 123 SER A N 1
ATOM 959 C CA . SER A 1 123 ? -21.703 -0.926 58.167 1.00 81.19 123 SER A CA 1
ATOM 960 C C . SER A 1 123 ? -20.439 -0.189 58.607 1.00 81.19 123 SER A C 1
ATOM 962 O O . SER A 1 123 ? -19.760 0.479 57.821 1.00 81.19 123 SER A O 1
ATOM 964 N N . ILE A 1 124 ? -20.105 -0.339 59.889 1.00 80.31 124 ILE A N 1
ATOM 965 C CA . ILE A 1 124 ? -18.890 0.226 60.494 1.00 80.31 124 ILE A CA 1
ATOM 966 C C . ILE A 1 124 ? -17.636 -0.271 59.765 1.00 80.31 124 ILE A C 1
ATOM 968 O O . ILE A 1 124 ? -16.703 0.491 59.528 1.00 80.31 124 ILE A O 1
ATOM 972 N N . GLU A 1 125 ? -17.644 -1.534 59.339 1.00 82.62 125 GLU A N 1
ATOM 973 C CA . GLU A 1 125 ? -16.537 -2.153 58.612 1.00 82.62 125 GLU A CA 1
ATOM 974 C C . GLU A 1 125 ? -16.290 -1.525 57.231 1.00 82.62 125 GLU A C 1
ATOM 976 O O . GLU A 1 125 ? -15.165 -1.524 56.737 1.00 82.62 125 GLU A O 1
ATOM 981 N N . ARG A 1 126 ? -17.313 -0.943 56.597 1.00 74.44 126 ARG A N 1
ATOM 982 C CA . ARG A 1 126 ? -17.138 -0.229 55.327 1.00 74.44 126 ARG A CA 1
ATOM 983 C C . ARG A 1 126 ? -16.549 1.161 55.539 1.00 74.44 126 ARG A C 1
ATOM 985 O O . ARG A 1 126 ? -15.705 1.599 54.763 1.00 74.44 126 ARG A O 1
ATOM 992 N N . MET A 1 127 ? -16.959 1.832 56.613 1.00 80.56 127 MET A N 1
ATOM 993 C CA . MET A 1 127 ? -16.410 3.133 57.001 1.00 80.56 127 MET A CA 1
ATOM 994 C C . MET A 1 127 ? -14.950 3.044 57.466 1.00 80.56 127 MET A C 1
ATOM 996 O O . MET A 1 127 ? -14.273 4.063 57.496 1.00 80.56 127 MET A O 1
ATOM 1000 N N . SER A 1 128 ? -14.414 1.871 57.801 1.00 84.69 128 SER A N 1
ATOM 1001 C CA . SER A 1 128 ? -12.981 1.739 58.096 1.00 84.69 128 SER A CA 1
ATOM 1002 C C . SER A 1 128 ? -12.104 1.559 56.847 1.00 84.69 128 SER A C 1
ATOM 1004 O O . SER A 1 128 ? -10.885 1.639 56.963 1.00 84.69 128 SER A O 1
ATOM 1006 N N . ARG A 1 129 ? -12.691 1.364 55.652 1.00 80.44 129 ARG A N 1
ATOM 1007 C CA . ARG A 1 129 ? -11.979 1.061 54.389 1.00 80.44 129 ARG A CA 1
ATOM 1008 C C . ARG A 1 129 ? -12.116 2.157 53.314 1.00 80.44 129 ARG A C 1
ATOM 1010 O O . ARG A 1 129 ? -12.172 1.850 52.129 1.00 80.44 129 ARG A O 1
ATOM 1017 N N . GLN A 1 130 ? -12.246 3.425 53.714 1.00 72.69 130 GLN A N 1
ATOM 1018 C CA . GLN A 1 130 ? -12.553 4.541 52.793 1.00 72.69 130 GLN A CA 1
ATOM 1019 C C . GLN A 1 130 ? -11.341 5.079 52.010 1.00 72.69 130 GLN A C 1
ATOM 1021 O O . GLN A 1 130 ? -11.534 5.875 51.092 1.00 72.69 130 GLN A O 1
ATOM 1026 N N . PHE A 1 131 ? -10.123 4.678 52.390 1.00 68.44 131 PHE A N 1
ATOM 1027 C CA . PHE A 1 131 ? -8.859 5.107 51.788 1.00 68.44 131 PHE A CA 1
ATOM 1028 C C . PHE A 1 131 ? -8.099 3.912 51.220 1.00 68.44 131 PHE A C 1
ATOM 1030 O O . PHE A 1 131 ? -8.068 2.866 51.912 1.00 68.44 131 PHE A O 1
#

Nearest PDB structures (foldseek):
  7abk-assembly1_A  TM=3.445E-01  e=4.730E+00  Synechocystis sp. PCC 6803 substr. Kazusa
  9eon-assembly1_A  TM=3.814E-01  e=7.412E+00  Synechocystis sp. PCC 6803

Solvent-accessible surface area (backbone atoms only — not comparable to full-atom values): 7670 Å² total; per-residue (Å²): 134,83,84,71,71,67,84,76,70,50,80,64,54,49,50,51,47,29,51,47,38,40,52,52,25,42,52,52,12,51,52,28,43,76,68,74,34,59,69,58,13,52,50,33,38,50,51,18,49,51,51,33,55,5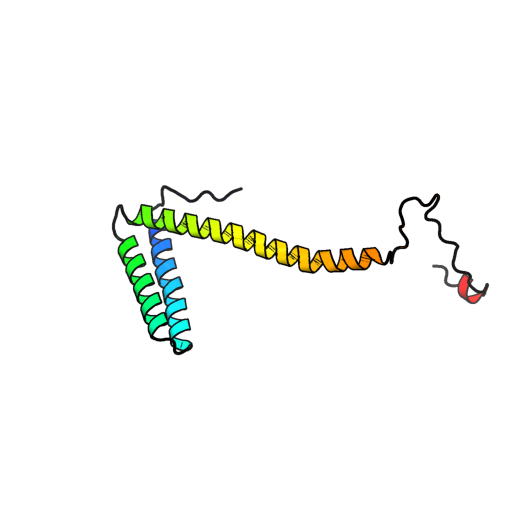0,44,68,41,86,75,56,22,60,56,53,50,40,56,51,48,48,52,52,49,53,50,51,53,51,50,51,52,52,52,50,50,51,51,47,50,66,57,48,48,58,54,56,57,52,51,74,69,41,84,79,70,72,70,84,89,60,97,61,92,80,70,81,78,81,90,65,83,94,44,74,76,58,71,73,60,80,121

Foldseek 3Di:
DQPPQPLPDDPVRLLVVLVCLQVVLQVQLVVCVVVVNNVRSVVSNVVSVVLSVLSVDPPSVSVSSRVVVVVVSVVVVVVVVVVVVCVCCVPVVVVVVVCVVVPVVPDPPDPDPDDDPPDDDPDPVVVVVPD

Radius of gyration: 30.5 Å; Cα contacts (8 Å, |Δi|>4): 65; chains: 1; bounding box: 53×45×84 Å

pLDDT: mean 84.87, std 8.65, range [41.06, 97.38]

Sequence (131 aa):
MLLTVNRNPSSRDLRQFALGMLIGFGVLALLAWWRAHPIMAVTFASIGAALAILSQIPGVNRHVYVAWMTGAHGLGFAMTNVLLTIMFVTLLVPFALLRLRDPLRKKRGAASYWEPPERHEPSIERMSRQF

Mean predicted aligned error: 10.71 Å